Protein AF-A0A9X2RDF1-F1 (afdb_monomer_lite)

Structure (mmCIF, N/CA/C/O backbone):
data_AF-A0A9X2RDF1-F1
#
_entry.id   AF-A0A9X2RDF1-F1
#
loop_
_atom_site.group_PDB
_atom_site.id
_atom_site.type_symbol
_atom_site.label_atom_id
_atom_site.label_alt_id
_atom_site.label_comp_id
_atom_site.label_asym_id
_atom_site.label_entity_id
_atom_site.label_seq_id
_atom_site.pdbx_PDB_ins_code
_atom_site.Cartn_x
_atom_site.Cartn_y
_atom_site.Cartn_z
_atom_site.occupancy
_atom_site.B_iso_or_equiv
_atom_site.auth_seq_id
_atom_site.auth_comp_id
_atom_site.auth_asym_id
_atom_site.auth_atom_id
_atom_site.pdbx_PDB_model_num
ATOM 1 N N . MET A 1 1 ? -26.252 -1.110 30.430 1.00 74.75 1 MET A N 1
ATOM 2 C CA . MET A 1 1 ? -25.197 -2.108 30.746 1.00 74.75 1 MET A CA 1
ATOM 3 C C . MET A 1 1 ? -24.662 -2.778 29.485 1.00 74.75 1 MET A C 1
ATOM 5 O O . MET A 1 1 ? -23.463 -2.707 29.294 1.00 74.75 1 MET A O 1
ATOM 9 N N . LEU A 1 2 ? -25.494 -3.349 28.598 1.00 83.75 2 LEU A N 1
ATOM 10 C CA . LEU A 1 2 ? -25.025 -3.880 27.299 1.00 83.75 2 LEU A CA 1
ATOM 11 C C . LEU A 1 2 ? -24.419 -2.804 26.380 1.00 83.75 2 LEU A C 1
ATOM 13 O O . LEU A 1 2 ? -23.348 -3.019 25.829 1.00 83.75 2 LEU A O 1
ATOM 17 N N . GLU A 1 3 ? -25.022 -1.612 26.330 1.00 87.81 3 GLU A N 1
ATOM 18 C CA . GLU A 1 3 ? -24.500 -0.470 25.555 1.00 87.81 3 GLU A CA 1
ATOM 19 C C . GLU A 1 3 ? -23.052 -0.095 25.901 1.00 87.81 3 GLU A C 1
ATOM 21 O O . GLU A 1 3 ? -22.311 0.357 25.040 1.00 87.81 3 GLU A O 1
ATOM 26 N N . PHE A 1 4 ? -22.616 -0.301 27.149 1.00 85.81 4 PHE A N 1
ATOM 27 C CA . PHE A 1 4 ? -21.231 -0.036 27.546 1.00 85.81 4 PHE A CA 1
ATOM 28 C C . PHE A 1 4 ? -20.257 -0.980 26.832 1.00 85.81 4 PHE A C 1
ATOM 30 O O . PHE A 1 4 ? -19.201 -0.549 26.378 1.00 85.81 4 PHE A O 1
ATOM 37 N N . PHE A 1 5 ? -20.609 -2.259 26.719 1.00 86.31 5 PHE A N 1
ATOM 38 C CA . PHE A 1 5 ? -19.781 -3.260 26.053 1.00 86.31 5 PHE A CA 1
ATOM 39 C C . PHE A 1 5 ? -19.732 -3.025 24.542 1.00 86.31 5 PHE A C 1
ATOM 41 O O . PHE A 1 5 ? -18.653 -3.082 23.958 1.00 86.31 5 PHE A O 1
ATOM 48 N N . GLU A 1 6 ? -20.863 -2.666 23.931 1.00 87.62 6 GLU A N 1
ATOM 49 C CA . GLU A 1 6 ? -20.930 -2.321 22.505 1.00 87.62 6 GLU A CA 1
ATOM 50 C C . GLU A 1 6 ? -20.151 -1.041 22.188 1.00 87.62 6 GLU A C 1
ATOM 52 O O . GLU A 1 6 ? -19.328 -1.031 21.275 1.00 87.62 6 GLU A O 1
ATOM 57 N N . TYR A 1 7 ? -20.334 0.019 22.982 1.00 91.62 7 TYR A N 1
ATOM 58 C CA . TYR A 1 7 ? -19.636 1.290 22.781 1.00 91.62 7 TYR A CA 1
ATOM 59 C C . TYR A 1 7 ? -18.114 1.149 22.919 1.00 91.62 7 TYR A C 1
ATOM 61 O O . TYR A 1 7 ? -17.359 1.752 22.158 1.00 91.62 7 TYR A O 1
ATOM 69 N N . ASN A 1 8 ? -17.653 0.335 23.873 1.00 84.69 8 ASN A N 1
ATOM 70 C CA . ASN A 1 8 ? -16.225 0.134 24.125 1.00 84.69 8 ASN A CA 1
ATOM 71 C C . ASN A 1 8 ? -15.626 -1.056 23.355 1.00 84.69 8 ASN A C 1
ATOM 73 O O . ASN A 1 8 ? -14.431 -1.307 23.486 1.00 84.69 8 ASN A O 1
ATOM 77 N N . ASN A 1 9 ? -16.419 -1.774 22.548 1.00 84.38 9 ASN A N 1
ATOM 78 C CA . ASN A 1 9 ? -16.016 -3.001 21.846 1.00 84.38 9 ASN A CA 1
ATOM 79 C C . ASN A 1 9 ? -15.361 -4.053 22.766 1.00 84.38 9 ASN A C 1
ATOM 81 O O . ASN A 1 9 ? -14.409 -4.731 22.377 1.00 84.38 9 ASN A O 1
ATOM 85 N N . ILE A 1 10 ? -15.863 -4.183 23.995 1.00 83.25 10 ILE A N 1
ATOM 86 C CA . ILE A 1 10 ? -15.396 -5.170 24.977 1.00 83.25 10 ILE A CA 1
ATOM 87 C C . ILE A 1 10 ? -16.410 -6.309 25.014 1.00 83.25 10 ILE A C 1
ATOM 89 O O . ILE A 1 10 ? -17.613 -6.062 25.070 1.00 83.25 10 ILE A O 1
ATOM 93 N N . SER A 1 11 ? -15.952 -7.562 25.016 1.00 83.06 11 SER A N 1
ATOM 94 C CA . SER A 1 11 ? -16.879 -8.688 25.139 1.00 83.06 11 SER A CA 1
ATOM 95 C C . SER A 1 11 ? -17.530 -8.708 26.534 1.00 83.06 11 SER A C 1
ATOM 97 O O . SER A 1 11 ? -16.810 -8.646 27.532 1.00 83.06 11 SER A O 1
ATOM 99 N N . PRO A 1 12 ? -18.861 -8.888 26.652 1.00 81.50 12 PRO A N 1
ATOM 100 C CA . PRO A 1 12 ? -19.537 -9.029 27.947 1.00 81.50 12 PRO A CA 1
ATOM 101 C C . PRO A 1 12 ? -19.041 -10.219 28.781 1.00 81.50 12 PRO A C 1
ATOM 103 O O . PRO A 1 12 ? -19.242 -10.256 29.992 1.00 81.50 12 PRO A O 1
ATOM 106 N N . SER A 1 13 ? -18.421 -11.208 28.131 1.00 83.88 13 SER A N 1
ATOM 107 C CA . SER A 1 13 ? -17.839 -12.393 28.769 1.00 83.88 13 SER A CA 1
ATOM 108 C C . SER A 1 13 ? -16.367 -12.228 29.162 1.00 83.88 13 SE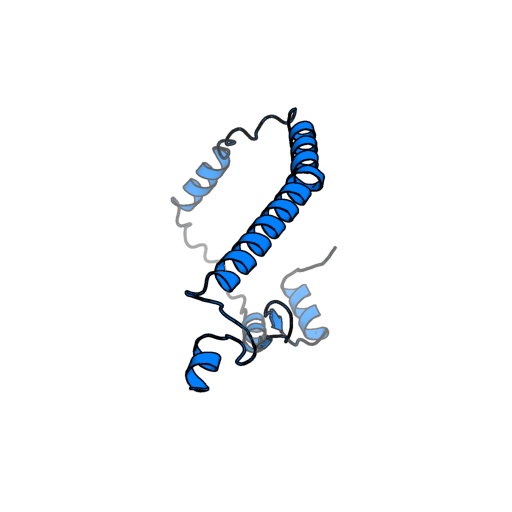R A C 1
ATOM 110 O O . SER A 1 13 ? -15.799 -13.129 29.780 1.00 83.88 13 SER A O 1
ATOM 112 N N . GLU A 1 14 ? -15.725 -11.114 28.800 1.00 76.12 14 GLU A N 1
ATOM 113 C CA . GLU A 1 14 ? -14.304 -10.893 29.058 1.00 76.12 14 GLU A CA 1
ATOM 114 C C . GLU A 1 14 ? -14.076 -10.354 30.475 1.00 76.12 14 GLU A C 1
ATOM 116 O O . GLU A 1 14 ? -14.633 -9.336 30.887 1.00 76.12 14 GLU A O 1
ATOM 121 N N . SER A 1 15 ? -13.234 -11.051 31.242 1.00 74.69 15 SER A N 1
ATOM 122 C CA . SER A 1 15 ? -12.850 -10.611 32.582 1.00 74.69 15 SER A CA 1
ATOM 123 C C . SER A 1 15 ? -11.768 -9.543 32.485 1.00 74.69 15 SER A C 1
ATOM 125 O O . SER A 1 15 ? -10.608 -9.829 32.191 1.00 74.69 15 SER A O 1
ATOM 127 N N . LEU A 1 16 ? -12.149 -8.302 32.774 1.00 75.56 16 LEU A N 1
ATOM 128 C CA . LEU A 1 16 ? -11.242 -7.151 32.794 1.00 75.56 16 LEU A CA 1
ATOM 129 C C . LEU A 1 16 ? -10.294 -7.163 34.006 1.00 75.56 16 LEU A C 1
ATOM 131 O O . LEU A 1 16 ? -9.306 -6.428 34.045 1.00 75.56 16 LEU A O 1
ATOM 135 N N . GLY A 1 17 ? -10.566 -8.031 34.983 1.00 75.38 17 GLY A N 1
ATOM 136 C CA . GLY A 1 17 ? -9.820 -8.109 36.231 1.00 75.38 17 GLY A CA 1
ATOM 137 C C . GLY A 1 17 ? -9.969 -6.851 37.102 1.00 75.38 17 GLY A C 1
ATOM 138 O O . GLY A 1 17 ? -10.607 -5.865 36.720 1.00 75.38 17 GLY A O 1
ATOM 139 N N . PRO A 1 18 ? -9.392 -6.861 38.313 1.00 77.81 18 PRO A N 1
ATOM 140 C CA . PRO A 1 18 ? -9.376 -5.683 39.169 1.00 77.81 18 PRO A CA 1
ATOM 141 C C . PRO A 1 18 ? -8.605 -4.546 38.483 1.00 77.81 18 PRO A C 1
ATOM 143 O O . PRO A 1 18 ? -7.463 -4.717 38.061 1.00 77.81 18 PRO A O 1
ATOM 146 N N . ARG A 1 19 ? -9.241 -3.372 38.369 1.00 77.44 19 ARG A N 1
ATOM 147 C CA . ARG A 1 19 ? -8.666 -2.160 37.751 1.00 77.44 19 ARG A CA 1
ATOM 148 C C . ARG A 1 19 ? -8.123 -2.353 36.318 1.00 77.44 19 ARG A C 1
ATOM 150 O O . ARG A 1 19 ? -7.144 -1.707 35.979 1.00 77.44 19 ARG A O 1
ATOM 157 N N . MET A 1 20 ? -8.722 -3.209 35.481 1.00 80.12 20 MET A N 1
ATOM 158 C CA . MET A 1 20 ? -8.307 -3.418 34.072 1.00 80.12 20 MET A CA 1
ATOM 159 C C . MET A 1 20 ? -6.903 -4.032 33.871 1.00 80.12 20 MET A C 1
ATOM 161 O O . MET A 1 20 ? -6.447 -4.176 32.736 1.00 80.12 20 MET A O 1
ATOM 165 N N . GLN A 1 21 ? -6.216 -4.456 34.938 1.00 79.81 21 GLN A N 1
ATOM 166 C CA . GLN A 1 21 ? -4.819 -4.917 34.878 1.00 79.81 21 GLN A CA 1
ATOM 167 C C . GLN A 1 21 ? -4.615 -6.133 33.961 1.00 79.81 21 GLN A C 1
ATOM 169 O O . GLN A 1 21 ? -3.571 -6.289 33.322 1.00 79.81 21 GLN A O 1
ATOM 174 N N . THR A 1 22 ? -5.612 -7.016 33.880 1.00 81.56 22 THR A N 1
ATOM 175 C CA . THR A 1 22 ? -5.559 -8.201 33.016 1.00 81.56 22 THR A CA 1
ATOM 176 C C . THR A 1 22 ? -5.542 -7.804 31.539 1.00 81.56 22 THR A C 1
ATOM 178 O O . THR A 1 22 ? -4.753 -8.350 30.763 1.00 81.56 22 THR A O 1
ATOM 181 N N . LEU A 1 23 ? -6.354 -6.811 31.169 1.00 82.75 23 LEU A N 1
ATOM 182 C CA . LEU A 1 23 ? -6.424 -6.269 29.814 1.00 82.75 23 LEU A CA 1
ATOM 183 C C . LEU A 1 23 ? -5.129 -5.529 29.450 1.00 82.75 23 LEU A C 1
ATOM 185 O O . LEU A 1 23 ? -4.567 -5.772 28.381 1.00 82.75 23 LEU A O 1
ATOM 189 N N . GLU A 1 24 ? -4.590 -4.714 30.359 1.00 85.69 24 GLU A N 1
ATOM 190 C CA . GLU A 1 24 ? -3.298 -4.038 30.164 1.00 85.69 24 GLU A CA 1
ATOM 191 C C . GLU A 1 24 ? -2.157 -5.038 29.916 1.0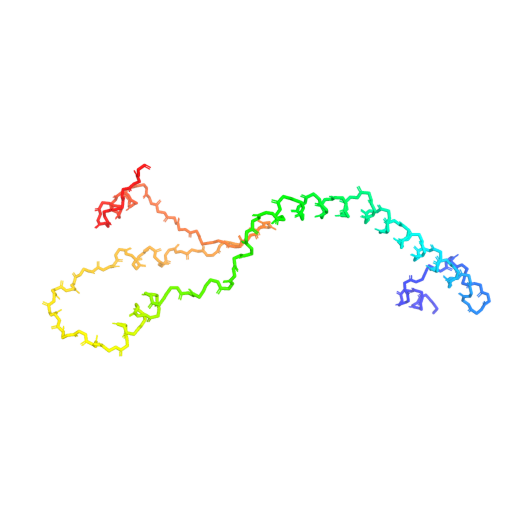0 85.69 24 GLU A C 1
ATOM 193 O O . GLU A 1 24 ? -1.357 -4.872 28.987 1.00 85.69 24 GLU A O 1
ATOM 198 N N . SER A 1 25 ? -2.103 -6.122 30.698 1.00 87.06 25 SER A N 1
ATOM 199 C CA . SER A 1 25 ? -1.104 -7.182 30.521 1.00 87.06 25 SER A CA 1
ATOM 200 C C . SER A 1 25 ? -1.250 -7.888 29.171 1.00 87.06 25 SER A C 1
ATOM 202 O O . SER A 1 25 ? -0.251 -8.145 28.491 1.00 87.06 25 SER A O 1
ATOM 204 N N . ALA A 1 26 ? -2.485 -8.179 28.750 1.00 85.81 26 ALA A N 1
ATOM 205 C CA . ALA A 1 26 ? -2.758 -8.806 27.461 1.00 85.81 26 ALA A CA 1
ATOM 206 C C . ALA A 1 26 ? -2.331 -7.910 26.287 1.00 85.81 26 ALA A C 1
ATOM 208 O O . ALA A 1 26 ? -1.667 -8.387 25.363 1.00 85.81 26 ALA A O 1
ATOM 209 N N . ILE A 1 27 ? -2.645 -6.613 26.342 1.00 89.56 27 ILE A N 1
ATOM 210 C CA . ILE A 1 27 ? -2.233 -5.636 25.325 1.00 89.56 27 ILE A CA 1
ATOM 211 C C . ILE A 1 27 ? -0.709 -5.514 25.283 1.00 89.56 27 ILE A C 1
ATOM 213 O O . ILE A 1 27 ? -0.120 -5.616 24.208 1.00 89.56 27 ILE A O 1
ATOM 217 N N . THR A 1 28 ? -0.055 -5.386 26.439 1.00 93.06 28 THR A N 1
ATOM 218 C CA . THR A 1 28 ? 1.411 -5.277 26.526 1.00 93.06 28 THR A CA 1
ATOM 219 C C . THR A 1 28 ? 2.100 -6.494 25.906 1.00 93.06 28 THR A C 1
ATOM 221 O O . THR A 1 28 ? 3.025 -6.349 25.108 1.00 93.06 28 THR A O 1
ATOM 224 N N . LYS A 1 29 ? 1.612 -7.709 26.198 1.00 95.12 29 LYS A N 1
ATOM 225 C CA . LYS A 1 29 ? 2.123 -8.948 25.585 1.00 95.12 29 LYS A CA 1
ATOM 226 C C . LYS A 1 29 ? 1.954 -8.957 24.066 1.00 95.12 29 LYS A C 1
ATOM 228 O O . LYS A 1 29 ? 2.883 -9.348 23.364 1.00 95.12 29 LYS A O 1
ATOM 233 N N . ARG A 1 30 ? 0.801 -8.512 23.555 1.00 94.94 30 ARG A N 1
ATOM 234 C CA . ARG A 1 30 ? 0.547 -8.420 22.107 1.00 94.94 30 ARG A CA 1
ATOM 235 C C . ARG A 1 30 ? 1.483 -7.418 21.437 1.00 94.94 30 ARG A C 1
ATOM 237 O O . ARG A 1 30 ? 2.073 -7.751 20.418 1.00 94.94 30 ARG A O 1
ATOM 244 N N . ILE A 1 31 ? 1.667 -6.235 22.023 1.00 97.31 31 ILE A N 1
ATOM 245 C CA . ILE A 1 31 ? 2.586 -5.216 21.495 1.00 97.31 31 ILE A CA 1
ATOM 246 C C . ILE A 1 31 ? 4.019 -5.753 21.472 1.00 97.31 31 ILE A C 1
ATOM 248 O O . ILE A 1 31 ? 4.679 -5.662 20.442 1.00 97.31 31 ILE A O 1
ATOM 252 N N . ASN A 1 32 ? 4.481 -6.389 22.551 1.00 97.50 32 ASN A N 1
ATOM 253 C CA . ASN A 1 32 ? 5.820 -6.979 22.597 1.00 97.50 32 ASN A CA 1
ATOM 254 C C . ASN A 1 32 ? 6.014 -8.065 21.527 1.00 97.50 32 ASN A C 1
ATOM 256 O O . ASN A 1 32 ? 7.064 -8.116 20.889 1.00 97.50 32 ASN A O 1
ATOM 260 N N . ALA A 1 33 ? 4.998 -8.900 21.292 1.00 97.81 33 ALA A N 1
ATOM 261 C CA . ALA A 1 33 ? 5.031 -9.895 20.223 1.00 97.81 33 ALA A CA 1
ATOM 262 C C . ALA A 1 33 ? 5.090 -9.243 18.831 1.00 97.81 33 ALA A C 1
ATOM 264 O O . ALA A 1 33 ? 5.885 -9.663 17.994 1.00 97.81 33 ALA A O 1
ATOM 265 N N . LEU A 1 34 ? 4.306 -8.188 18.590 1.00 98.06 34 LEU A N 1
ATOM 266 C CA . LEU A 1 34 ? 4.348 -7.433 17.333 1.00 98.06 34 LEU A CA 1
ATOM 267 C C . LEU A 1 34 ? 5.718 -6.789 17.098 1.00 98.06 34 LEU A C 1
ATOM 269 O O . LEU A 1 34 ? 6.253 -6.888 15.998 1.00 98.06 34 LEU A O 1
ATOM 273 N N . VAL A 1 35 ? 6.311 -6.178 18.127 1.00 97.81 35 VAL A N 1
ATOM 274 C CA . VAL A 1 35 ? 7.666 -5.611 18.055 1.00 97.81 35 VAL A CA 1
ATOM 275 C C . VAL A 1 35 ? 8.687 -6.693 17.707 1.00 97.81 35 VAL A C 1
ATOM 277 O O . VAL A 1 35 ? 9.545 -6.464 16.858 1.00 97.81 35 VAL A O 1
ATOM 280 N N . ALA A 1 36 ? 8.581 -7.878 18.314 1.00 98.00 36 ALA A N 1
ATOM 281 C CA . ALA A 1 36 ? 9.462 -8.999 18.004 1.00 98.00 36 ALA A CA 1
ATOM 282 C C . ALA A 1 36 ? 9.328 -9.450 16.540 1.00 98.00 36 ALA A C 1
ATOM 284 O O . ALA A 1 36 ? 10.342 -9.635 15.876 1.00 98.00 36 ALA A O 1
ATOM 285 N N . ILE A 1 37 ? 8.100 -9.555 16.021 1.00 97.75 37 ILE A N 1
ATOM 286 C CA . ILE A 1 37 ? 7.840 -9.914 14.617 1.00 97.75 37 ILE A CA 1
ATOM 287 C C . ILE A 1 37 ? 8.422 -8.863 13.666 1.00 97.75 37 ILE A C 1
ATOM 289 O O . ILE A 1 37 ? 9.106 -9.211 12.708 1.00 97.75 37 ILE A O 1
ATOM 293 N N . ILE A 1 38 ? 8.177 -7.576 13.924 1.00 98.00 38 ILE A N 1
ATOM 294 C CA . ILE A 1 38 ? 8.683 -6.490 13.072 1.00 98.00 38 ILE A CA 1
ATOM 295 C C . ILE A 1 38 ? 10.216 -6.476 13.075 1.00 98.00 38 ILE A C 1
ATOM 297 O O . ILE A 1 38 ? 10.822 -6.357 12.013 1.00 98.00 38 ILE A O 1
ATOM 301 N N . ARG A 1 39 ? 10.845 -6.651 14.243 1.00 97.44 39 ARG A N 1
ATOM 302 C CA . ARG A 1 39 ? 12.306 -6.749 14.360 1.00 97.44 39 ARG A CA 1
ATOM 303 C C . ARG A 1 39 ? 12.863 -7.969 13.622 1.00 97.44 39 ARG A C 1
ATOM 305 O O . ARG A 1 39 ? 13.923 -7.871 13.016 1.00 97.44 39 ARG A O 1
ATOM 312 N N . ASP A 1 40 ? 12.174 -9.105 13.661 1.00 97.94 40 ASP A N 1
ATOM 313 C CA . ASP A 1 40 ? 12.591 -10.303 12.926 1.00 97.94 40 ASP A CA 1
ATOM 314 C C . ASP A 1 40 ? 12.545 -10.082 11.405 1.00 97.94 40 ASP A C 1
ATOM 316 O O . ASP A 1 40 ? 13.512 -10.375 10.702 1.00 97.94 40 ASP A O 1
ATOM 320 N N . ILE A 1 41 ? 11.469 -9.461 10.905 1.00 97.62 41 ILE A N 1
ATOM 321 C CA . ILE A 1 41 ? 11.357 -9.044 9.498 1.00 97.62 41 ILE A CA 1
ATOM 322 C C . ILE A 1 41 ? 12.488 -8.074 9.134 1.00 97.62 41 ILE A C 1
ATOM 324 O O . ILE A 1 41 ? 13.079 -8.185 8.057 1.00 97.62 41 ILE A O 1
ATOM 328 N N . GLU A 1 42 ? 12.808 -7.136 10.026 1.00 97.06 42 GLU A N 1
ATOM 329 C CA . GLU A 1 42 ? 13.876 -6.167 9.804 1.00 97.06 42 GLU A CA 1
ATOM 330 C C . GLU A 1 42 ? 15.238 -6.850 9.627 1.00 97.06 42 GLU A C 1
ATOM 332 O O . GLU A 1 42 ? 15.932 -6.614 8.637 1.00 97.06 42 GLU A O 1
ATOM 337 N N . ILE A 1 43 ? 15.592 -7.743 10.551 1.00 97.12 43 ILE A N 1
ATOM 338 C CA . ILE A 1 43 ? 16.875 -8.455 10.557 1.00 97.12 43 ILE A CA 1
ATOM 339 C C . ILE A 1 43 ? 16.986 -9.428 9.381 1.00 97.12 43 ILE A C 1
ATOM 341 O O . ILE A 1 43 ? 18.023 -9.464 8.718 1.00 97.12 43 ILE A O 1
ATOM 345 N N . ASN A 1 44 ? 15.933 -10.195 9.100 1.00 95.69 44 ASN A N 1
ATOM 346 C CA . ASN A 1 44 ? 16.002 -11.291 8.134 1.00 95.69 44 ASN A CA 1
ATOM 347 C C . ASN A 1 44 ? 15.708 -10.864 6.689 1.00 95.69 44 ASN A C 1
ATOM 349 O O . ASN A 1 44 ? 16.164 -11.532 5.763 1.00 95.69 44 ASN A O 1
ATOM 353 N N . GLN A 1 45 ? 14.942 -9.788 6.465 1.00 92.38 45 GLN A N 1
ATOM 354 C CA . GLN A 1 45 ? 14.482 -9.408 5.121 1.00 92.38 45 GLN A CA 1
ATOM 355 C C . GLN A 1 45 ? 14.957 -8.018 4.696 1.00 92.38 45 GLN A C 1
ATOM 357 O O . GLN A 1 45 ? 15.558 -7.872 3.627 1.00 92.38 45 GLN A O 1
ATOM 362 N N . THR A 1 46 ? 14.687 -6.978 5.489 1.00 94.62 46 THR A N 1
ATOM 363 C CA . THR A 1 46 ? 14.869 -5.598 5.008 1.00 94.62 46 THR A CA 1
ATOM 364 C C . THR A 1 46 ? 16.314 -5.117 5.126 1.00 94.62 46 THR A C 1
ATOM 366 O O . THR A 1 46 ? 16.820 -4.526 4.171 1.00 94.62 46 THR A O 1
ATOM 369 N N . LEU A 1 47 ? 17.011 -5.416 6.229 1.00 95.75 47 LEU A N 1
ATOM 370 C CA . LEU A 1 47 ? 18.425 -5.074 6.424 1.00 95.75 47 LEU A CA 1
ATOM 371 C C . LEU A 1 47 ? 19.366 -5.694 5.376 1.00 95.75 47 LEU A C 1
ATOM 373 O O . LEU A 1 47 ? 20.130 -4.938 4.772 1.00 95.75 47 LEU A O 1
ATOM 377 N N . PRO A 1 48 ? 19.328 -7.011 5.090 1.00 95.56 48 PRO A N 1
ATOM 378 C CA . PRO A 1 48 ? 20.209 -7.596 4.079 1.00 95.56 48 PRO A CA 1
ATOM 379 C C . PRO A 1 48 ? 19.894 -7.079 2.673 1.00 95.56 48 PRO A C 1
ATOM 381 O O . PRO A 1 48 ? 20.812 -6.801 1.905 1.00 95.56 48 PRO A O 1
ATOM 384 N N . THR A 1 49 ? 18.614 -6.872 2.345 1.00 95.12 49 THR A N 1
ATOM 385 C CA . THR A 1 49 ? 18.213 -6.292 1.053 1.00 95.12 49 THR A CA 1
ATOM 386 C C . THR A 1 49 ? 18.745 -4.871 0.905 1.00 95.12 49 THR A C 1
ATOM 388 O O . THR A 1 49 ? 19.291 -4.526 -0.142 1.00 95.12 49 THR A O 1
ATOM 391 N N . LYS A 1 50 ? 18.642 -4.056 1.962 1.00 94.75 50 LYS A N 1
ATOM 392 C CA . LYS A 1 50 ? 19.229 -2.716 1.995 1.00 94.75 50 LYS A CA 1
ATOM 393 C C . LYS A 1 50 ? 20.742 -2.776 1.785 1.00 94.75 50 LYS A C 1
ATOM 395 O O . LYS A 1 50 ? 21.236 -2.065 0.923 1.00 94.75 50 LYS A O 1
ATOM 400 N N . GLY A 1 51 ? 21.455 -3.638 2.510 1.00 93.25 51 GLY A N 1
ATOM 401 C CA . GLY A 1 51 ? 22.906 -3.788 2.363 1.00 93.25 51 GLY A CA 1
ATOM 402 C C . GLY A 1 51 ? 23.323 -4.235 0.959 1.00 93.25 51 GLY A C 1
ATOM 403 O O . GLY A 1 51 ? 24.289 -3.718 0.411 1.00 93.25 51 GLY A O 1
ATOM 404 N N . MET A 1 52 ? 22.560 -5.139 0.341 1.00 93.50 52 MET A N 1
ATOM 405 C CA . MET A 1 52 ? 22.797 -5.571 -1.038 1.00 93.50 52 MET A CA 1
ATOM 406 C C . MET A 1 52 ? 22.586 -4.429 -2.038 1.00 93.50 52 MET A C 1
ATOM 408 O O . MET A 1 52 ? 23.397 -4.259 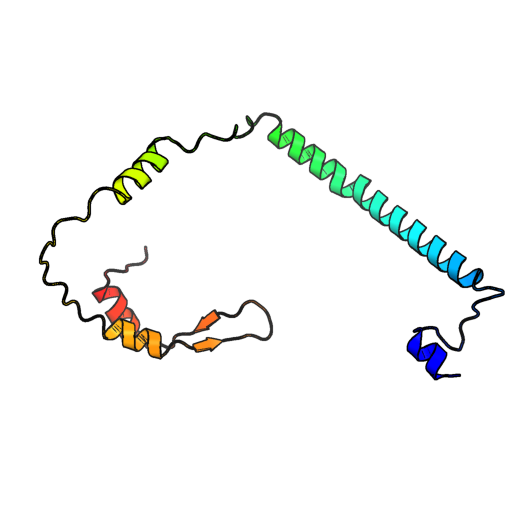-2.943 1.00 93.50 52 MET A O 1
ATOM 412 N N . LEU A 1 53 ? 21.523 -3.635 -1.879 1.00 93.06 53 LEU A N 1
ATOM 413 C CA . LEU A 1 53 ? 21.297 -2.451 -2.711 1.00 93.06 53 LEU A CA 1
ATOM 414 C C . LEU A 1 53 ? 22.404 -1.418 -2.505 1.00 93.06 53 LEU A C 1
ATOM 416 O O . LEU A 1 53 ? 22.963 -0.933 -3.483 1.00 93.06 53 LEU A O 1
ATOM 420 N N . ASP A 1 54 ? 22.754 -1.125 -1.255 1.00 90.88 54 ASP A N 1
ATOM 421 C CA . ASP A 1 54 ? 23.821 -0.183 -0.924 1.00 90.88 54 ASP A CA 1
ATOM 422 C C . ASP A 1 54 ? 25.147 -0.630 -1.573 1.00 90.88 54 ASP A C 1
ATOM 424 O O . ASP A 1 54 ? 25.792 0.182 -2.228 1.00 90.88 54 ASP A O 1
ATOM 428 N N . ALA A 1 55 ? 25.488 -1.924 -1.528 1.00 91.25 55 ALA A N 1
ATOM 429 C CA . ALA A 1 55 ? 26.669 -2.483 -2.197 1.00 91.25 55 ALA A CA 1
ATOM 430 C C . ALA A 1 55 ? 26.602 -2.405 -3.737 1.00 91.25 55 ALA A C 1
ATOM 432 O O . ALA A 1 55 ? 27.612 -2.156 -4.393 1.00 91.25 55 ALA A O 1
ATOM 433 N N . LEU A 1 56 ? 25.418 -2.588 -4.338 1.00 90.44 56 LEU A N 1
ATOM 434 C CA . LEU A 1 56 ? 25.223 -2.408 -5.785 1.00 90.44 56 LEU A CA 1
ATOM 435 C C . LEU A 1 56 ? 25.416 -0.947 -6.217 1.00 90.44 56 LEU A C 1
ATOM 437 O O . LEU A 1 56 ? 25.877 -0.690 -7.331 1.00 90.44 56 LEU A O 1
ATOM 441 N N . PHE A 1 57 ? 25.058 0.005 -5.353 1.00 87.69 57 PHE A N 1
ATOM 442 C CA . PHE A 1 57 ? 25.124 1.438 -5.641 1.00 87.69 57 PHE A CA 1
ATOM 443 C C . PHE A 1 57 ? 26.394 2.127 -5.115 1.00 87.69 57 PHE A C 1
ATOM 445 O O . PHE A 1 57 ? 26.641 3.268 -5.497 1.00 87.69 57 PHE A O 1
ATOM 452 N N . GLU A 1 58 ? 27.237 1.455 -4.325 1.00 81.31 58 GLU A N 1
ATOM 453 C CA . GLU A 1 58 ? 28.446 2.018 -3.694 1.00 81.31 58 GLU A CA 1
ATOM 454 C C . GLU A 1 58 ? 29.463 2.586 -4.706 1.00 81.31 58 GLU A C 1
ATOM 456 O O . GLU A 1 58 ? 30.152 3.566 -4.426 1.00 81.31 58 GLU A O 1
ATOM 461 N N . GLY A 1 59 ? 29.523 2.014 -5.913 1.00 68.19 59 GLY A N 1
ATOM 462 C CA . GLY A 1 59 ? 30.399 2.463 -7.005 1.00 68.19 59 GLY A CA 1
ATOM 463 C C . GLY A 1 59 ? 29.731 3.367 -8.046 1.00 68.19 59 GLY A C 1
ATOM 464 O O . GLY A 1 59 ? 30.406 3.850 -8.958 1.00 68.19 59 GLY A O 1
ATOM 465 N N . ILE A 1 60 ? 28.418 3.594 -7.951 1.00 68.88 60 ILE A N 1
ATOM 466 C CA . ILE A 1 60 ? 27.725 4.517 -8.849 1.00 68.88 60 ILE A CA 1
ATOM 467 C C . ILE A 1 60 ? 27.913 5.909 -8.251 1.00 68.88 60 ILE A C 1
ATOM 469 O O . ILE A 1 60 ? 27.456 6.145 -7.131 1.00 68.88 60 ILE A O 1
ATOM 473 N N . PRO A 1 61 ? 28.580 6.852 -8.949 1.00 63.84 61 PRO A N 1
ATOM 474 C CA . PRO A 1 61 ? 28.658 8.212 -8.451 1.00 63.84 61 PRO A CA 1
ATOM 475 C C . PRO A 1 61 ? 27.225 8.675 -8.222 1.00 63.84 61 PRO A C 1
ATOM 477 O O . PRO A 1 61 ? 26.408 8.613 -9.148 1.00 63.84 61 PRO A O 1
ATOM 480 N N . ASN A 1 62 ? 26.921 9.103 -6.988 1.00 61.56 62 ASN A N 1
ATOM 481 C CA . ASN A 1 62 ? 25.680 9.805 -6.681 1.00 61.56 62 ASN A CA 1
ATOM 482 C C . ASN A 1 62 ? 25.396 10.728 -7.868 1.00 61.56 62 ASN A C 1
ATOM 484 O O . ASN A 1 62 ? 26.320 11.459 -8.249 1.00 61.56 62 ASN A O 1
ATOM 488 N N . PRO A 1 63 ? 24.206 10.696 -8.500 1.00 59.03 63 PRO A N 1
ATOM 489 C CA . PRO A 1 63 ? 23.850 11.713 -9.470 1.00 59.03 63 PRO A CA 1
ATOM 490 C C . PRO A 1 63 ? 23.848 13.017 -8.685 1.00 59.03 63 PRO A C 1
ATOM 492 O O . PRO A 1 63 ? 22.874 13.369 -8.028 1.00 59.03 63 PRO A O 1
ATOM 495 N N . SER A 1 64 ? 25.010 13.660 -8.662 1.00 54.69 64 SER A N 1
ATOM 496 C CA . SER A 1 64 ? 25.360 14.809 -7.858 1.00 54.69 64 SER A CA 1
ATOM 497 C C . SER A 1 64 ? 24.490 15.925 -8.362 1.00 54.69 64 SER A C 1
ATOM 499 O O . SER A 1 64 ? 24.908 16.563 -9.324 1.00 54.69 64 SER A O 1
ATOM 501 N N . THR A 1 65 ? 23.262 16.031 -7.835 1.00 54.09 65 THR A N 1
ATOM 502 C CA . THR A 1 65 ? 22.284 17.084 -8.129 1.00 54.09 65 THR A CA 1
ATOM 503 C C . THR A 1 65 ? 22.540 17.650 -9.512 1.00 54.09 65 THR A C 1
ATOM 505 O O . THR A 1 65 ? 22.998 18.784 -9.618 1.00 54.09 65 THR A O 1
ATOM 508 N N . LYS A 1 66 ? 22.476 16.778 -10.540 1.00 52.28 66 LYS A N 1
ATOM 509 C CA . LYS A 1 66 ? 23.094 17.055 -11.843 1.00 52.28 66 LYS A CA 1
ATOM 510 C C . LYS A 1 66 ? 22.452 18.351 -12.282 1.00 52.28 66 LYS A C 1
ATOM 512 O O . LYS A 1 66 ? 21.256 18.322 -12.565 1.00 52.28 66 LYS A O 1
ATOM 517 N N . LYS A 1 67 ? 23.192 19.470 -12.176 1.00 57.56 67 LYS A N 1
ATOM 518 C CA . LYS A 1 67 ? 22.662 20.805 -12.448 1.00 57.56 67 LYS A CA 1
ATOM 519 C C . LYS A 1 67 ? 21.987 20.643 -13.787 1.00 57.56 67 LYS A C 1
ATOM 521 O O . LYS A 1 67 ? 22.658 20.233 -14.742 1.00 57.56 67 LYS A O 1
ATOM 526 N N . LEU A 1 68 ? 20.661 20.785 -13.771 1.00 52.88 68 LEU A N 1
ATOM 527 C CA . LEU A 1 68 ? 19.817 20.665 -14.943 1.00 52.88 68 LEU A CA 1
ATOM 528 C C . LEU A 1 68 ? 20.578 21.413 -16.033 1.00 52.88 68 LEU A C 1
ATOM 530 O O . LEU A 1 68 ? 21.051 22.521 -15.788 1.00 52.88 68 LEU A O 1
ATOM 534 N N . SER A 1 69 ? 20.922 20.726 -17.124 1.00 53.41 69 SER A N 1
ATOM 535 C CA . SER A 1 69 ? 21.867 21.280 -18.091 1.00 53.41 69 SER A CA 1
ATOM 536 C C . SER A 1 69 ? 21.411 22.695 -18.438 1.00 53.41 69 SER A C 1
ATOM 538 O O . SER A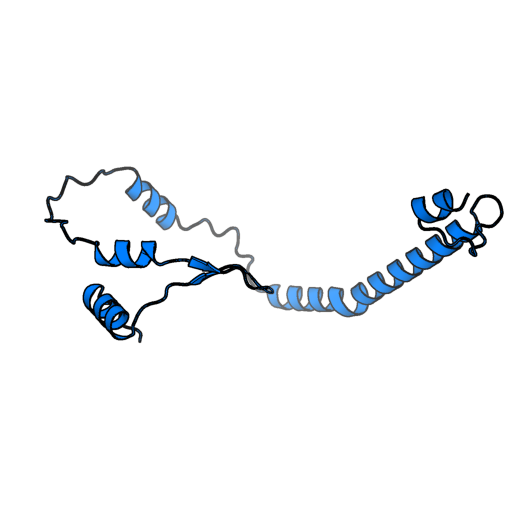 1 69 ? 20.241 22.840 -18.776 1.00 53.41 69 SER A O 1
ATOM 540 N N . MET A 1 70 ? 22.293 23.699 -18.414 1.00 52.69 70 MET A N 1
ATOM 541 C CA . MET A 1 70 ? 21.942 25.092 -18.757 1.00 52.69 70 MET A CA 1
ATOM 542 C C . MET A 1 70 ? 21.232 25.236 -20.119 1.00 52.69 70 MET A C 1
ATOM 544 O O . MET A 1 70 ? 20.648 26.268 -20.429 1.00 52.69 70 MET A O 1
ATOM 548 N N . SER A 1 71 ? 21.275 24.191 -20.951 1.00 57.72 71 SER A N 1
ATOM 549 C CA . SER A 1 71 ? 20.489 24.053 -22.175 1.00 57.72 71 SER A CA 1
ATOM 550 C C . SER A 1 71 ? 18.972 23.975 -21.950 1.00 57.72 71 SER A C 1
ATOM 552 O O . SER A 1 71 ? 18.226 24.361 -22.843 1.00 57.72 71 SER A O 1
ATOM 554 N N . PHE A 1 72 ? 18.505 23.472 -20.806 1.00 55.62 72 PHE A N 1
ATOM 555 C CA . PHE A 1 72 ? 17.085 23.340 -20.479 1.00 55.62 72 PHE A CA 1
ATOM 556 C C . PHE A 1 72 ? 16.519 24.646 -19.908 1.00 55.62 72 PHE A C 1
ATOM 558 O O . PHE A 1 72 ? 15.424 25.039 -20.298 1.00 55.62 72 PHE A O 1
ATOM 565 N N . GLU A 1 73 ? 17.279 25.384 -19.086 1.00 59.19 73 GLU A N 1
ATOM 566 C CA . GLU A 1 73 ? 16.883 26.750 -18.702 1.00 59.19 73 GLU A CA 1
ATOM 567 C C . GLU A 1 73 ? 16.877 27.699 -19.912 1.00 59.19 73 GLU A C 1
ATOM 569 O O . GLU A 1 73 ? 15.910 28.434 -20.103 1.00 59.19 73 GLU A O 1
ATOM 574 N N . LYS A 1 74 ? 17.874 27.616 -20.808 1.00 60.47 74 LYS A N 1
ATOM 575 C CA . LYS A 1 74 ? 17.869 28.380 -22.074 1.00 60.47 74 LYS A CA 1
ATOM 576 C C . LYS A 1 74 ? 16.700 28.016 -22.994 1.00 60.47 74 LYS A C 1
ATOM 578 O O . LYS A 1 74 ? 16.215 28.869 -23.731 1.00 60.47 74 LYS A O 1
ATOM 583 N N . ALA A 1 75 ? 16.224 26.769 -22.950 1.00 59.97 75 ALA A N 1
ATOM 584 C CA . ALA A 1 75 ? 15.026 26.362 -23.682 1.00 59.97 75 ALA A CA 1
ATOM 585 C C . ALA A 1 75 ? 13.752 27.028 -23.130 1.00 59.97 75 ALA A C 1
ATOM 587 O O . ALA A 1 75 ? 12.824 27.268 -23.898 1.00 59.97 75 ALA A O 1
ATOM 588 N N . PHE A 1 76 ? 13.724 27.372 -21.837 1.00 57.34 76 PHE A N 1
ATOM 589 C CA . PHE A 1 76 ? 12.625 28.107 -21.208 1.00 57.34 76 PHE A CA 1
ATOM 590 C C . PHE A 1 76 ? 12.709 29.626 -21.409 1.00 57.34 76 PHE A C 1
ATOM 592 O O . PHE A 1 76 ? 11.672 30.260 -21.587 1.00 57.34 76 PHE A O 1
ATOM 599 N N . GLU A 1 77 ? 13.904 30.220 -21.455 1.00 56.88 77 GLU A N 1
ATOM 600 C CA . GLU A 1 77 ? 14.057 31.650 -21.787 1.00 56.88 77 GLU A CA 1
ATOM 601 C C . GLU A 1 77 ? 13.640 31.962 -23.233 1.00 56.88 77 GLU A C 1
ATOM 603 O O . GLU A 1 77 ? 13.024 32.993 -23.504 1.00 56.88 77 GLU A O 1
ATOM 608 N N . ASN A 1 78 ? 13.862 31.022 -24.157 1.00 57.81 78 ASN A N 1
ATOM 609 C CA . ASN A 1 78 ? 13.367 31.123 -25.534 1.00 57.81 78 ASN A CA 1
ATOM 610 C C . ASN A 1 78 ? 11.831 31.010 -25.650 1.00 57.81 78 ASN A C 1
ATOM 612 O O . ASN A 1 78 ? 11.289 31.276 -26.720 1.00 57.81 78 ASN A O 1
ATOM 616 N N . LEU A 1 79 ? 11.121 30.621 -24.582 1.00 55.09 79 LEU A N 1
ATOM 617 C CA . LEU A 1 79 ? 9.653 30.608 -24.542 1.00 55.09 79 LEU A CA 1
ATOM 618 C C . LEU A 1 79 ? 9.069 31.931 -24.027 1.00 55.09 79 LEU A C 1
ATOM 620 O O . LEU A 1 79 ? 7.903 32.215 -24.294 1.00 55.09 79 LEU A O 1
ATOM 624 N N . THR A 1 80 ? 9.841 32.745 -23.298 1.00 52.84 80 THR A N 1
ATOM 625 C CA . THR A 1 80 ? 9.333 33.967 -22.649 1.00 52.84 80 THR A CA 1
ATOM 626 C C . THR A 1 80 ? 9.663 35.260 -23.393 1.00 52.84 80 THR A C 1
ATOM 628 O O . THR A 1 80 ? 9.093 36.299 -23.064 1.00 52.84 80 THR A O 1
ATOM 631 N N . VAL A 1 81 ? 10.496 35.224 -24.440 1.00 57.78 81 VAL A N 1
ATOM 632 C CA . VAL A 1 81 ? 10.806 36.402 -25.268 1.00 57.78 81 VAL A CA 1
ATOM 633 C C . VAL A 1 81 ? 10.724 36.055 -26.751 1.00 57.78 81 VAL A C 1
ATOM 635 O O . VAL A 1 81 ? 11.738 35.871 -27.415 1.00 57.78 81 VAL A O 1
ATOM 638 N N . GLN A 1 82 ? 9.493 35.946 -27.251 1.00 51.72 82 GLN A N 1
ATOM 639 C CA . GLN A 1 82 ? 9.049 36.333 -28.597 1.00 51.72 82 GLN A CA 1
ATOM 640 C C . GLN A 1 82 ? 7.650 35.755 -28.809 1.00 51.72 82 GLN A C 1
ATOM 642 O O . GLN A 1 82 ? 7.488 34.588 -29.148 1.00 51.72 82 GLN A O 1
ATOM 647 N N . SER A 1 83 ? 6.625 36.589 -28.639 1.00 55.78 83 SER A N 1
ATOM 648 C CA . SER A 1 83 ? 5.393 36.435 -29.411 1.00 55.78 83 SER A CA 1
ATOM 649 C C . SER A 1 83 ? 5.789 36.395 -30.895 1.00 55.78 83 SER A C 1
ATOM 651 O O . SER A 1 83 ? 6.296 37.410 -31.389 1.00 55.78 83 SER A O 1
ATOM 653 N N . PRO A 1 84 ? 5.639 35.264 -31.609 1.00 44.12 84 PRO A N 1
ATOM 654 C CA . PRO A 1 84 ? 5.962 35.222 -33.027 1.00 44.12 84 PRO A CA 1
ATOM 655 C C . PRO A 1 84 ? 4.995 36.148 -33.778 1.00 44.12 84 PRO A C 1
ATOM 657 O O . PRO A 1 84 ? 3.826 36.225 -33.386 1.00 44.12 84 PRO A O 1
ATOM 660 N N . PRO A 1 85 ? 5.437 36.852 -34.839 1.00 43.56 85 PRO A N 1
ATOM 661 C CA . PRO A 1 85 ? 4.525 37.634 -35.663 1.00 43.56 85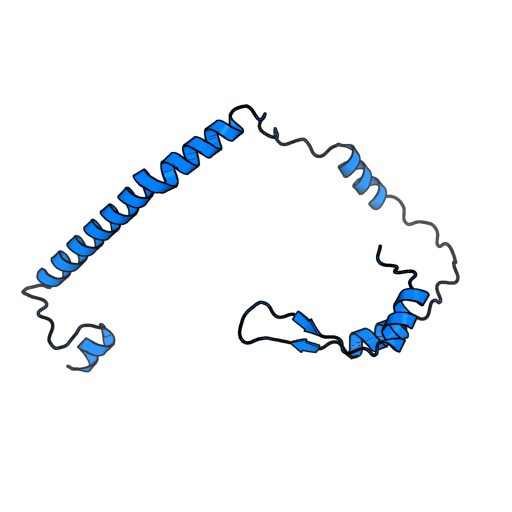 PRO A CA 1
ATOM 662 C C . PRO A 1 85 ? 3.442 36.699 -36.197 1.00 43.56 85 PRO A C 1
ATOM 664 O O . PRO A 1 85 ? 3.754 35.575 -36.595 1.00 43.56 85 PRO A O 1
ATOM 667 N N . GLU A 1 86 ? 2.188 37.155 -36.172 1.00 50.84 86 GLU A N 1
ATOM 668 C CA . GLU A 1 86 ? 1.030 36.444 -36.708 1.00 50.84 86 GLU A CA 1
ATOM 669 C C . GLU A 1 86 ? 1.325 35.956 -38.130 1.00 50.84 86 GLU A C 1
ATOM 671 O O . GLU A 1 86 ? 1.183 36.673 -39.122 1.00 50.84 86 GLU A O 1
ATOM 676 N N . GLN A 1 87 ? 1.761 34.704 -38.240 1.00 45.31 87 GLN A N 1
ATOM 677 C CA . GLN A 1 87 ? 1.788 34.024 -39.513 1.00 45.31 87 GLN A CA 1
ATOM 678 C C . GLN A 1 87 ? 0.356 33.595 -39.781 1.00 45.31 87 GLN A C 1
ATOM 680 O O . GLN A 1 87 ? -0.131 32.607 -39.233 1.00 45.31 87 GLN A O 1
ATOM 685 N N . ASN A 1 88 ? -0.306 34.367 -40.640 1.00 51.88 88 ASN A N 1
ATOM 686 C CA . ASN A 1 88 ? -1.529 33.997 -41.335 1.00 51.88 88 ASN A CA 1
ATOM 687 C C . ASN A 1 88 ? -1.278 32.726 -42.164 1.00 51.88 88 ASN A C 1
ATOM 689 O O . ASN A 1 88 ? -1.073 32.774 -43.373 1.00 51.88 88 ASN A O 1
ATOM 693 N N . HIS A 1 89 ? -1.236 31.573 -41.505 1.00 49.03 89 HIS A N 1
ATOM 694 C CA . HIS A 1 89 ? -1.530 30.295 -42.134 1.00 49.03 89 HIS A CA 1
ATOM 695 C C . HIS A 1 89 ? -3.053 30.160 -42.162 1.00 49.03 89 HIS A C 1
ATOM 697 O O . HIS A 1 89 ? -3.701 30.563 -41.191 1.00 49.03 89 HIS A O 1
ATOM 703 N N . PRO A 1 90 ? -3.663 29.608 -43.225 1.00 44.59 90 PRO A N 1
ATOM 704 C CA . PRO A 1 90 ? -5.080 29.277 -43.209 1.00 44.59 90 PRO A CA 1
ATOM 705 C C . PRO A 1 90 ? -5.293 28.113 -42.229 1.00 44.59 90 PRO A C 1
ATOM 707 O O . PRO A 1 90 ? -5.447 26.957 -42.615 1.00 44.59 90 PRO A O 1
ATOM 710 N N . ASN A 1 91 ? -5.286 28.417 -40.931 1.00 52.44 91 ASN A N 1
ATOM 711 C CA . ASN A 1 91 ? -5.590 27.508 -39.836 1.00 52.44 91 ASN A CA 1
ATOM 712 C C . ASN A 1 91 ? -7.103 27.318 -39.769 1.00 52.44 91 ASN A C 1
ATOM 714 O O . ASN A 1 91 ? -7.744 27.642 -38.775 1.00 52.44 91 ASN A O 1
ATOM 718 N N . ASN A 1 92 ? -7.683 26.805 -40.847 1.00 56.16 92 ASN A N 1
ATOM 719 C CA . ASN A 1 92 ? -9.049 26.319 -40.836 1.00 56.16 92 ASN A CA 1
ATOM 720 C C . ASN A 1 92 ? -9.039 24.817 -41.104 1.00 56.16 92 ASN A C 1
ATOM 722 O O . ASN A 1 92 ? -9.656 24.308 -42.034 1.00 56.16 92 ASN A O 1
ATOM 726 N N . THR A 1 93 ? -8.268 24.084 -40.296 1.00 60.59 93 THR A N 1
ATOM 727 C CA . THR A 1 93 ? -8.538 22.655 -40.167 1.00 60.59 93 THR A CA 1
ATOM 728 C C . THR A 1 93 ? -9.693 22.541 -39.193 1.00 60.59 93 THR A C 1
ATOM 730 O O . THR A 1 93 ? -9.496 22.525 -37.980 1.00 60.59 93 THR A O 1
ATOM 733 N N . ASP A 1 94 ? -10.911 22.488 -39.723 1.00 67.00 94 ASP A N 1
ATOM 734 C CA . ASP A 1 94 ? -12.096 22.197 -38.932 1.00 67.00 94 ASP A CA 1
ATOM 735 C C . ASP A 1 94 ? -11.898 20.866 -38.192 1.00 67.00 94 ASP A C 1
ATOM 737 O O . ASP A 1 94 ? -12.052 19.764 -38.729 1.00 67.00 94 ASP A O 1
ATOM 741 N N . HIS A 1 95 ? -11.550 20.959 -36.909 1.00 71.38 95 HIS A N 1
ATOM 742 C CA . HIS A 1 95 ? -11.422 19.824 -35.994 1.00 71.38 95 HIS A CA 1
ATOM 743 C C . HIS A 1 95 ? -12.792 19.328 -35.506 1.00 71.38 95 HIS A C 1
ATOM 745 O O . HIS A 1 95 ? -12.921 18.785 -34.408 1.00 71.38 95 HIS A O 1
ATOM 751 N N . HIS A 1 96 ? -13.837 19.515 -36.317 1.00 79.88 96 HIS A N 1
ATOM 752 C CA . HIS A 1 96 ? -15.196 19.072 -36.025 1.00 79.88 96 HIS A CA 1
ATOM 753 C C . HIS A 1 96 ? -15.252 17.564 -35.731 1.00 79.88 96 HIS A C 1
ATOM 755 O O . HIS A 1 96 ? -15.988 17.131 -34.847 1.00 79.88 96 HIS A O 1
ATOM 761 N N . ASP A 1 97 ? -14.394 16.782 -36.389 1.00 80.88 97 ASP A N 1
ATOM 762 C CA . ASP A 1 97 ? -14.264 15.345 -36.146 1.00 80.88 97 ASP A CA 1
ATOM 763 C C . ASP A 1 97 ? -13.760 15.037 -34.729 1.00 80.88 97 ASP A C 1
ATOM 765 O O . ASP A 1 97 ? -14.296 14.147 -34.077 1.00 80.88 97 ASP A O 1
ATOM 769 N N . ILE A 1 98 ? -12.786 15.797 -34.210 1.00 84.62 98 ILE A N 1
ATOM 770 C CA . ILE A 1 98 ? -12.292 15.630 -32.831 1.00 84.62 98 ILE A CA 1
ATOM 771 C C . ILE A 1 98 ? -13.376 16.033 -31.832 1.00 84.62 98 ILE A C 1
ATOM 773 O O . ILE A 1 98 ? -13.601 15.316 -30.860 1.00 84.62 98 ILE A O 1
ATOM 777 N N . ARG A 1 99 ? -14.093 17.138 -32.084 1.00 84.25 99 ARG A N 1
ATOM 778 C CA . ARG A 1 99 ? -15.203 17.576 -31.217 1.00 84.25 99 ARG A CA 1
ATOM 779 C C . ARG A 1 99 ? -16.268 16.481 -31.082 1.00 84.25 99 ARG A C 1
ATOM 781 O O . ARG A 1 99 ? -16.604 16.094 -29.969 1.00 84.25 99 ARG A O 1
ATOM 788 N N . LYS A 1 100 ? -16.666 15.861 -32.198 1.00 85.12 100 LYS A N 1
ATOM 789 C CA . LYS A 1 100 ? -17.591 14.709 -32.214 1.00 85.12 100 LYS A CA 1
ATOM 790 C C . LYS A 1 100 ? -17.088 13.485 -31.443 1.00 85.12 100 LYS A C 1
ATOM 792 O O . LYS A 1 100 ? -17.887 12.658 -31.003 1.00 85.12 100 LYS A O 1
ATOM 797 N N . VAL A 1 101 ? -15.775 13.289 -31.355 1.00 86.56 101 VAL A N 1
ATOM 798 C CA . VAL A 1 101 ? -15.176 12.184 -30.591 1.00 86.56 101 VAL A CA 1
ATOM 799 C C . VAL A 1 101 ? -15.210 12.495 -29.095 1.00 86.56 101 VAL A C 1
ATOM 801 O O . VAL A 1 101 ? -15.592 11.629 -28.309 1.00 86.56 101 VAL A O 1
ATOM 804 N N . LEU A 1 102 ? -14.865 13.728 -28.716 1.00 85.19 102 LEU A N 1
ATOM 805 C CA . LEU A 1 102 ? -14.863 14.189 -27.327 1.00 85.19 102 LEU A CA 1
ATOM 806 C C . LEU A 1 102 ? -16.270 14.181 -26.717 1.00 85.19 102 LEU A C 1
ATOM 808 O O . LEU A 1 102 ? -16.432 13.714 -25.592 1.00 85.19 102 LEU A O 1
ATOM 812 N N . ASP A 1 103 ? -17.292 14.564 -27.483 1.00 87.38 103 ASP A N 1
ATOM 813 C CA . ASP A 1 103 ? -18.691 14.531 -27.025 1.00 87.38 103 ASP A CA 1
ATOM 814 C C . ASP A 1 103 ? -19.185 13.107 -26.697 1.00 87.38 103 ASP A C 1
ATOM 816 O O . ASP A 1 103 ? -20.098 12.915 -25.894 1.00 87.38 103 ASP A O 1
ATOM 820 N N . ARG A 1 104 ? -18.577 12.075 -27.301 1.00 86.62 104 ARG A N 1
ATOM 821 C CA . ARG A 1 104 ? -18.932 10.658 -27.089 1.00 86.62 104 ARG A CA 1
ATOM 822 C C . ARG A 1 104 ? -18.142 9.995 -25.956 1.00 86.62 104 ARG A C 1
ATOM 824 O O . ARG A 1 104 ? -18.361 8.812 -25.673 1.00 86.62 104 ARG A O 1
ATOM 831 N N . MET A 1 105 ? -17.221 10.714 -25.319 1.00 88.94 105 MET A N 1
ATOM 832 C CA . MET A 1 105 ? -16.335 10.187 -24.285 1.00 88.94 105 MET A CA 1
ATOM 833 C C . MET A 1 105 ? -17.090 10.028 -22.961 1.00 88.94 105 MET A C 1
ATOM 835 O O . MET A 1 105 ? -17.684 10.970 -22.443 1.00 88.94 105 MET A O 1
ATOM 839 N N . LYS A 1 106 ? -17.085 8.817 -22.397 1.00 90.56 106 LYS A N 1
ATOM 840 C CA . LYS A 1 106 ? -17.787 8.504 -21.143 1.00 90.56 106 LYS A CA 1
ATOM 841 C C . LYS A 1 106 ? -16.804 8.067 -20.072 1.00 90.56 106 LYS A C 1
ATOM 843 O O . LYS A 1 106 ? -15.936 7.231 -20.327 1.00 90.56 106 LYS A O 1
ATOM 848 N N . LEU A 1 107 ? -16.962 8.603 -18.866 1.00 90.88 107 LEU A N 1
ATOM 849 C CA . LEU A 1 107 ? -16.184 8.178 -17.709 1.00 90.88 107 LEU A CA 1
ATOM 850 C C . LEU A 1 107 ? -16.738 6.849 -17.192 1.00 90.88 107 LEU A C 1
ATOM 852 O O . LEU A 1 107 ? -17.900 6.770 -16.793 1.00 90.88 107 LEU A O 1
ATOM 856 N N . VAL A 1 108 ? -15.906 5.811 -17.182 1.00 92.44 108 VAL A N 1
ATOM 857 C CA . VAL A 1 108 ? -16.258 4.491 -16.652 1.00 92.44 108 VAL A CA 1
ATOM 858 C C . VAL A 1 108 ? -15.510 4.279 -15.340 1.00 92.44 108 VAL A C 1
ATOM 860 O O . VAL A 1 108 ? -14.282 4.369 -15.289 1.00 92.44 108 VAL A O 1
ATOM 863 N N . LYS A 1 109 ? -16.262 4.000 -14.269 1.00 91.81 109 LYS A N 1
ATOM 864 C CA . LYS A 1 109 ? -15.733 3.660 -12.942 1.00 91.81 109 LYS A CA 1
ATOM 865 C C . LYS A 1 109 ? -15.921 2.154 -12.701 1.00 91.81 109 LYS A C 1
ATOM 867 O O . LYS A 1 109 ? -17.030 1.749 -12.358 1.00 91.81 109 LYS A O 1
ATOM 872 N N . PRO A 1 110 ? -14.900 1.314 -12.948 1.00 90.69 110 PRO A N 1
ATOM 873 C CA . PRO A 1 110 ? -14.993 -0.122 -12.693 1.00 90.69 110 PRO A CA 1
ATOM 874 C C . PRO A 1 110 ? -15.017 -0.425 -11.182 1.00 90.69 110 PRO A C 1
ATOM 876 O O . PRO A 1 110 ? -14.528 0.387 -10.396 1.00 90.69 110 PRO A O 1
ATOM 879 N N . PRO A 1 111 ? -15.538 -1.597 -10.763 1.00 89.19 111 PRO A N 1
ATOM 880 C CA . PRO A 1 111 ? -15.552 -2.005 -9.353 1.00 89.19 111 PRO A CA 1
ATOM 881 C C . PRO A 1 111 ? -14.141 -2.187 -8.774 1.00 89.19 111 PRO A C 1
ATOM 883 O O . PRO A 1 111 ? -13.947 -2.058 -7.571 1.00 89.19 111 PRO A O 1
ATOM 886 N N . PHE A 1 112 ? -13.152 -2.441 -9.636 1.00 77.81 112 PHE A N 1
ATOM 887 C CA . PHE A 1 112 ? -11.746 -2.539 -9.271 1.00 77.81 112 PHE A CA 1
ATOM 888 C C . PHE A 1 112 ? -10.886 -1.734 -10.247 1.00 77.81 112 PHE A C 1
ATOM 890 O O . PHE A 1 112 ? -11.063 -1.818 -11.463 1.00 77.81 112 PHE A O 1
ATOM 897 N N . GLY A 1 113 ? -9.927 -0.981 -9.705 1.00 87.75 113 GLY A N 1
ATOM 898 C CA . GLY A 1 113 ? -8.965 -0.198 -10.479 1.00 87.75 113 GLY A CA 1
ATOM 899 C C . GLY A 1 113 ? -9.337 1.276 -10.657 1.00 87.75 113 GLY A C 1
ATOM 900 O O . GLY A 1 113 ? -10.289 1.791 -10.073 1.00 87.75 113 GLY A O 1
ATOM 901 N N . ARG A 1 114 ? -8.519 1.983 -11.443 1.00 90.81 114 ARG A N 1
ATOM 902 C CA . ARG A 1 114 ? -8.661 3.427 -11.671 1.00 90.81 114 ARG A CA 1
ATOM 903 C C . ARG A 1 114 ? -9.726 3.708 -12.739 1.00 90.81 114 ARG A C 1
ATOM 905 O O . ARG A 1 114 ? -9.825 2.948 -13.704 1.00 90.81 114 ARG A O 1
ATOM 912 N N . PRO A 1 115 ? -10.501 4.798 -12.602 1.00 92.06 115 PRO A N 1
ATOM 913 C CA . PRO A 1 115 ? -11.472 5.177 -13.614 1.00 92.06 115 PRO A CA 1
ATOM 914 C C . PRO A 1 115 ? -10.765 5.570 -14.909 1.00 92.06 115 PRO A C 1
ATOM 916 O O . PRO A 1 115 ? -9.696 6.181 -14.887 1.00 92.06 115 PRO A O 1
ATOM 919 N N . TYR A 1 116 ? -11.380 5.231 -16.035 1.00 92.19 116 TYR A N 1
ATOM 920 C CA . TYR A 1 116 ? -10.848 5.535 -17.356 1.00 92.19 116 TYR A CA 1
ATOM 921 C C . TYR A 1 116 ? -11.942 6.093 -18.255 1.00 92.19 116 TYR A C 1
ATOM 923 O O . TYR A 1 116 ? -13.140 5.875 -18.049 1.00 92.19 116 TYR A O 1
ATOM 931 N N . TRP A 1 117 ? -11.518 6.829 -19.273 1.00 91.19 117 TRP A N 1
ATOM 932 C CA . TRP A 1 117 ? -12.420 7.350 -20.280 1.00 91.19 117 TRP A CA 1
ATOM 933 C C . TRP A 1 117 ? -12.562 6.352 -21.419 1.00 91.19 117 TRP A C 1
ATOM 935 O O . TRP A 1 117 ? -11.578 5.933 -22.028 1.00 91.19 117 TRP A O 1
ATOM 945 N N . LYS A 1 118 ? -13.802 5.975 -21.707 1.00 90.94 118 LYS A N 1
ATOM 946 C CA . LYS A 1 118 ? -14.148 5.086 -22.808 1.00 90.94 118 LYS A CA 1
ATOM 947 C C . LYS A 1 118 ? -14.736 5.910 -23.945 1.00 90.94 118 LYS A C 1
ATOM 949 O O . LYS A 1 118 ? -15.705 6.640 -23.748 1.00 90.94 118 LYS A O 1
ATOM 954 N N . VAL A 1 119 ? -14.186 5.738 -25.141 1.00 90.19 119 VAL A N 1
ATOM 955 C CA . VAL A 1 119 ? -14.752 6.267 -26.386 1.00 90.19 119 VAL A CA 1
ATOM 956 C C . VAL A 1 119 ? -15.161 5.076 -27.243 1.00 90.19 119 VAL A C 1
ATOM 958 O O . VAL A 1 119 ? -14.393 4.131 -27.401 1.00 90.19 119 VAL A O 1
ATOM 961 N N . SER A 1 120 ? -16.388 5.097 -27.759 1.00 83.38 120 SER A N 1
ATOM 962 C CA . SER A 1 120 ? -16.877 4.064 -28.680 1.00 83.38 120 SER A CA 1
ATOM 963 C C . SER A 1 120 ? -16.817 4.614 -30.102 1.00 83.38 120 SER A C 1
ATOM 965 O O . SER A 1 120 ? -17.545 5.553 -30.420 1.00 83.38 120 SER A O 1
ATOM 967 N N . LEU A 1 121 ? -15.927 4.059 -30.925 1.00 85.75 121 LEU A N 1
ATOM 968 C CA . LEU A 1 121 ? -15.720 4.441 -32.324 1.00 85.75 121 LEU A CA 1
ATOM 969 C C . LEU A 1 121 ? -15.780 3.196 -33.206 1.00 85.75 121 LEU A C 1
ATOM 971 O O . LEU A 1 121 ? -15.347 2.117 -32.798 1.00 85.75 121 LEU A O 1
ATOM 975 N N . THR A 1 122 ? -16.283 3.360 -34.422 1.00 88.81 122 THR A N 1
ATOM 976 C CA . THR A 1 122 ? -16.292 2.304 -35.438 1.00 88.81 122 THR A CA 1
ATOM 977 C C . THR A 1 122 ? -14.895 2.156 -36.045 1.00 88.81 122 THR A C 1
ATOM 979 O O . THR A 1 122 ? -14.158 3.134 -36.174 1.00 88.81 122 THR A O 1
ATOM 982 N N . ASN A 1 123 ? -14.529 0.949 -36.487 1.00 85.25 123 ASN A N 1
ATOM 983 C CA . ASN A 1 123 ? -13.226 0.697 -37.120 1.00 85.25 123 ASN A CA 1
ATOM 984 C C . ASN A 1 123 ? -12.956 1.619 -38.327 1.00 85.25 123 ASN A C 1
ATOM 986 O O . ASN A 1 123 ? -11.828 2.071 -38.519 1.00 85.25 123 ASN A O 1
ATOM 990 N N . SER A 1 124 ? -13.992 1.949 -39.103 1.00 84.69 124 SER A N 1
ATOM 991 C CA . SER A 1 124 ? -13.916 2.895 -40.223 1.00 84.69 124 SER A CA 1
ATOM 992 C C . SER A 1 124 ? -13.619 4.333 -39.774 1.00 84.69 124 SER A C 1
ATOM 994 O O . SER A 1 124 ? -12.767 4.993 -40.368 1.00 84.69 124 SER A O 1
ATOM 996 N N . GLU A 1 125 ? -14.263 4.809 -38.702 1.00 83.88 125 GLU A N 1
ATOM 997 C CA . GLU A 1 125 ? -14.043 6.150 -38.136 1.00 83.88 125 GLU A CA 1
ATOM 998 C C . GLU A 1 125 ? -12.607 6.302 -37.614 1.00 83.88 125 GLU A C 1
ATOM 1000 O O . GLU A 1 125 ? -11.953 7.315 -37.866 1.00 83.88 125 GLU A O 1
ATOM 1005 N N . ILE A 1 126 ? -12.084 5.275 -36.934 1.00 85.88 126 ILE A N 1
ATOM 1006 C CA . ILE A 1 126 ? -10.706 5.268 -36.420 1.00 85.88 126 ILE A CA 1
ATOM 1007 C C . ILE A 1 126 ? -9.698 5.294 -37.572 1.00 85.88 126 ILE A C 1
ATOM 1009 O O . ILE A 1 126 ? -8.727 6.047 -37.513 1.00 85.88 126 ILE A O 1
ATOM 1013 N N . ALA A 1 127 ? -9.913 4.498 -38.623 1.00 84.81 127 ALA A N 1
ATOM 1014 C CA . ALA A 1 127 ? -9.026 4.472 -39.785 1.00 84.81 127 ALA A CA 1
ATOM 1015 C C . ALA A 1 127 ? -8.979 5.836 -40.497 1.00 84.81 127 ALA A C 1
ATOM 1017 O O . ALA A 1 127 ? -7.899 6.312 -40.854 1.00 84.81 127 ALA A O 1
ATOM 1018 N N . HIS A 1 128 ? -10.134 6.494 -40.638 1.00 86.25 128 HIS A N 1
ATOM 1019 C CA . HIS A 1 128 ? -10.224 7.840 -41.201 1.00 86.25 128 HIS A CA 1
ATOM 1020 C C . HIS A 1 128 ? -9.468 8.869 -40.348 1.00 86.25 128 HIS A C 1
ATOM 1022 O O . HIS A 1 128 ? -8.676 9.646 -40.882 1.00 86.25 128 HIS A O 1
ATOM 1028 N N . LEU A 1 129 ? -9.648 8.837 -39.023 1.00 85.25 129 LEU A N 1
ATOM 1029 C CA . LEU A 1 129 ? -8.930 9.717 -38.097 1.00 85.25 129 LEU A CA 1
ATOM 1030 C C . LEU A 1 129 ? -7.415 9.485 -38.149 1.00 85.25 129 LEU A C 1
ATOM 1032 O O . LEU A 1 129 ? -6.661 10.443 -38.294 1.00 85.25 129 LEU A O 1
ATOM 1036 N N . LYS A 1 130 ? -6.954 8.230 -38.110 1.00 85.69 130 LYS A N 1
ATOM 1037 C CA . LYS A 1 130 ? -5.521 7.905 -38.208 1.00 85.69 130 LYS A CA 1
ATOM 1038 C C . LYS A 1 130 ? -4.901 8.421 -39.504 1.00 85.69 130 LYS A C 1
ATOM 1040 O O . LYS A 1 130 ? -3.826 9.011 -39.467 1.00 85.69 130 LYS A O 1
ATOM 1045 N N . LYS A 1 131 ? -5.602 8.261 -40.632 1.00 85.25 131 LYS A N 1
ATOM 1046 C CA . LYS A 1 131 ? -5.158 8.765 -41.938 1.00 85.25 131 LYS A CA 1
ATOM 1047 C C . LYS A 1 131 ? -5.114 10.296 -41.977 1.00 85.25 131 LYS A C 1
ATOM 1049 O O . LYS A 1 131 ? -4.123 10.849 -42.445 1.00 85.25 131 LYS A O 1
ATOM 1054 N N . LYS A 1 132 ? -6.160 10.964 -41.470 1.00 84.56 132 LYS A N 1
ATOM 1055 C CA . LYS A 1 132 ? -6.280 12.433 -41.428 1.00 84.56 132 LYS A CA 1
ATOM 1056 C C . LYS A 1 132 ? -5.211 13.088 -40.549 1.00 84.56 132 LYS A C 1
ATOM 1058 O O . LYS A 1 132 ? -4.737 14.162 -40.891 1.00 84.56 132 LYS A O 1
ATOM 1063 N N . TYR A 1 133 ? -4.829 12.443 -39.448 1.00 85.50 133 TYR A N 1
ATOM 1064 C CA . TYR A 1 133 ? -3.824 12.952 -38.506 1.00 85.50 133 TYR A CA 1
ATOM 1065 C C . TYR A 1 133 ? -2.443 12.302 -38.660 1.00 85.50 133 TYR A C 1
ATOM 1067 O O . TYR A 1 133 ? -1.585 12.497 -37.806 1.00 85.50 133 TYR A O 1
ATOM 1075 N N . HIS A 1 134 ? -2.223 11.533 -39.731 1.00 81.69 134 HIS A N 1
ATOM 1076 C CA . HIS A 1 134 ? -0.954 10.857 -40.026 1.00 81.69 134 HIS A CA 1
ATOM 1077 C C . HIS A 1 134 ? -0.383 10.042 -38.848 1.00 81.69 134 HIS A C 1
ATOM 1079 O O . HIS A 1 134 ? 0.828 9.981 -38.646 1.00 81.69 134 HIS A O 1
ATOM 1085 N N . VAL A 1 135 ? -1.259 9.393 -38.075 1.00 80.75 135 VAL A N 1
ATOM 1086 C CA . VAL A 1 135 ? -0.871 8.532 -36.949 1.00 80.75 135 VAL A CA 1
ATOM 1087 C C . VAL A 1 135 ? -0.760 7.093 -37.446 1.00 80.75 135 VAL A C 1
ATOM 1089 O O . VAL A 1 135 ? -1.764 6.384 -37.564 1.00 80.75 135 VAL A O 1
ATOM 1092 N N . TYR A 1 136 ? 0.467 6.664 -37.736 1.00 76.94 136 TYR A N 1
ATOM 1093 C CA . TYR A 1 136 ? 0.802 5.287 -38.097 1.00 76.94 136 TYR A CA 1
ATOM 1094 C C . TYR A 1 136 ? 1.525 4.624 -36.921 1.00 76.94 136 TYR A C 1
ATOM 1096 O O . TYR A 1 136 ? 2.436 5.210 -36.343 1.00 76.94 136 TYR A O 1
ATOM 1104 N N . ASN A 1 137 ? 1.099 3.419 -36.543 1.00 62.44 137 ASN A N 1
ATOM 1105 C CA . ASN A 1 137 ? 1.819 2.618 -35.555 1.00 62.44 137 ASN A CA 1
ATOM 1106 C C . ASN A 1 137 ? 2.914 1.835 -36.297 1.00 62.44 137 ASN A C 1
ATOM 1108 O O . ASN A 1 137 ? 2.584 1.176 -37.285 1.00 62.44 137 ASN A O 1
ATOM 1112 N N . ASN A 1 138 ? 4.164 1.909 -35.826 1.00 45.75 138 ASN A N 1
ATOM 1113 C CA . ASN A 1 138 ? 5.219 0.954 -36.192 1.00 45.75 138 ASN A CA 1
ATOM 1114 C C . ASN A 1 138 ? 5.005 -0.381 -35.477 1.00 45.75 138 ASN A C 1
ATOM 1116 O O . ASN A 1 138 ? 4.532 -0.346 -34.315 1.00 45.75 138 ASN A O 1
#

Sequence (138 aa):
MLEFFEYNNISPSESLGPRMQTLESAITKRINALVAIIRDIEINQTLPTKGMLDALFEGIPNPSTKKLSMSFEKAFENLTVQSPPEQNHPNNTDHHDIRKVLDRMKLVKPPFGRPYWKVSLTNSEIAHLKKKYHVYNN

Foldseek 3Di:
DVVVCVVVVHDPPDDCDVPSVVVVVVVVVVVVVVVVVVVVCCVPPVVVVVVVVCVVCVPPPDCPVVPPPVVVVVVVVVVVPDPDPPDPDVPPPPVVLVVVQVVQWDWDDDPDDDIDIDTDDDPVSVVVVCVVVVPDDD

InterPro domains:
  IPR048012 Mobilization protein BfmA-like, N-terminal domain [NF041200] (1-53)

pLDDT: mean 78.91, std 15.77, range [43.56, 98.06]

Organism: NCBI:txid2920386

Secondary structure (DSSP, 8-state):
-HHHHHHHT--TT----GGGHHHHHHHHHHHHHHHHHHHHHIIIIIHHHHHHHHHHHTTS---------HHHHHHHHHHHS-------------THHHHHHHTT-EEE--SSS--EEE----HHHHHHHHHHTT----

Radius of gyrati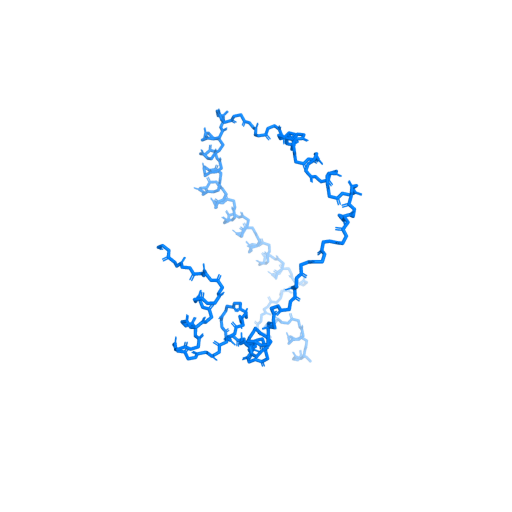on: 32.59 Å; chains: 1; bounding box: 56×50×82 Å